Protein AF-G1XS79-F1 (afdb_monomer_lite)

Foldseek 3Di:
DQADPLPRHPDQVVLVCQQPVPDPDDSDDDWDADPVVSHTPDHDPVVVVVCVLAVCQVVDDVCSHQCNDPPRHQCHPVCNVVLVVLCVLCVVQAVCLVVQLVPDPDPVSNVVSVVSNVVNVVVQVCQCVVVVAPDNVHPDHHVSRVD

Sequence (147 aa):
MEKDPLYGFTKLSALYFKAKPDYEGRYTVPLIWDKKTETIVNNESSEIIRMLFTAFDEFLPESEREVNKPGGGYYPENLRKEIDEMNEWVYDKINNGVYKTGFASTQEAYLSNVVPLFESLDRVEKHLSDRGTKYLFGDHITEADIR

InterPro domains:
  IPR010987 Glutathione S-transferase, C-terminal-like [PS50405] (76-147)
  IPR016639 Glutathione S-transferase Omega/GSH [PTHR32419] (2-147)
  IPR036282 Glutathione S-transferase, C-terminal domain superfamily [SSF47616] (70-147)

Radius of gyration: 19.31 Å; chains: 1; bounding box: 45×39×44 Å

Structure (mmCIF, N/CA/C/O backbone):
data_AF-G1XS79-F1
#
_entry.id   AF-G1XS79-F1
#
loop_
_atom_site.group_PDB
_atom_site.id
_atom_site.type_symbol
_atom_site.label_atom_id
_atom_site.label_alt_id
_atom_site.label_comp_id
_atom_site.label_asym_id
_atom_site.label_entity_id
_atom_site.label_seq_id
_atom_site.pdbx_PDB_ins_code
_atom_site.Cartn_x
_atom_site.Cartn_y
_atom_site.Cartn_z
_atom_site.occupancy
_atom_site.B_iso_or_equiv
_atom_site.auth_seq_id
_atom_site.auth_comp_id
_atom_site.auth_asym_id
_atom_site.auth_atom_id
_atom_site.pdbx_PDB_model_num
ATOM 1 N N . MET A 1 1 ? -25.819 9.371 8.579 1.00 71.81 1 MET A N 1
ATOM 2 C CA . MET A 1 1 ? -24.614 8.559 8.317 1.00 71.81 1 MET A CA 1
ATOM 3 C C . MET A 1 1 ? -25.051 7.357 7.520 1.00 71.81 1 MET A C 1
ATOM 5 O O . MET A 1 1 ? -26.044 6.738 7.893 1.00 71.81 1 MET A O 1
ATOM 9 N N . GLU A 1 2 ? -24.370 7.100 6.413 1.00 88.88 2 GLU A N 1
ATOM 10 C CA . GLU A 1 2 ? -24.563 5.881 5.635 1.00 88.88 2 GLU A CA 1
ATOM 11 C C . GLU A 1 2 ? -24.235 4.662 6.509 1.00 88.88 2 GLU A C 1
ATOM 13 O O . GLU A 1 2 ? -23.368 4.735 7.384 1.00 88.88 2 GLU A O 1
ATOM 18 N N . LYS A 1 3 ? -25.006 3.586 6.347 1.00 95.75 3 LYS A N 1
ATOM 19 C CA . LYS A 1 3 ? -24.840 2.346 7.107 1.00 95.75 3 LYS A CA 1
ATOM 20 C C . LYS A 1 3 ? -24.142 1.321 6.228 1.00 95.75 3 LYS A C 1
ATOM 22 O O . LYS A 1 3 ? -24.451 1.241 5.042 1.00 95.75 3 LYS A O 1
ATOM 27 N N . ASP A 1 4 ? -23.273 0.511 6.824 1.00 95.56 4 ASP A N 1
ATOM 28 C CA . ASP A 1 4 ? -22.739 -0.677 6.160 1.00 95.56 4 ASP A CA 1
ATOM 29 C C . ASP A 1 4 ? -23.899 -1.582 5.682 1.00 95.56 4 ASP A C 1
ATOM 31 O O . ASP A 1 4 ? -24.823 -1.845 6.461 1.00 95.56 4 ASP A O 1
ATOM 35 N N . PRO A 1 5 ? -23.879 -2.062 4.427 1.00 95.81 5 PRO A N 1
ATOM 36 C CA . PRO A 1 5 ? -24.968 -2.853 3.861 1.00 95.81 5 PRO A CA 1
ATOM 37 C C . PRO A 1 5 ? -25.075 -4.281 4.414 1.00 95.81 5 PRO A C 1
ATOM 39 O O . PRO A 1 5 ? -26.098 -4.922 4.180 1.00 95.81 5 PRO A O 1
ATOM 42 N N . LEU A 1 6 ? -24.060 -4.809 5.109 1.00 96.19 6 LEU A N 1
ATOM 43 C CA . LEU A 1 6 ? -24.092 -6.180 5.636 1.00 96.19 6 LEU A CA 1
ATOM 44 C C . LEU A 1 6 ? -24.825 -6.269 6.975 1.00 96.19 6 LEU A C 1
ATOM 46 O O . LEU A 1 6 ? -25.659 -7.152 7.165 1.00 96.19 6 LEU A O 1
ATOM 50 N N . TYR A 1 7 ? -24.527 -5.351 7.892 1.00 96.75 7 TYR A N 1
ATOM 51 C CA . TYR A 1 7 ? -24.999 -5.414 9.279 1.00 96.75 7 TYR A CA 1
ATOM 52 C C . TYR A 1 7 ? -25.665 -4.122 9.757 1.00 96.75 7 TYR A C 1
ATOM 54 O O . TYR A 1 7 ? -26.153 -4.049 10.886 1.00 96.75 7 TYR A O 1
ATOM 62 N N . GLY A 1 8 ? -25.695 -3.078 8.926 1.00 96.81 8 GLY A N 1
ATOM 63 C CA . GLY A 1 8 ? -26.277 -1.789 9.291 1.00 96.81 8 GLY A CA 1
ATOM 64 C C . GLY A 1 8 ? -25.422 -0.983 10.274 1.00 96.81 8 GLY A C 1
ATOM 65 O O . GLY A 1 8 ? -25.922 -0.018 10.865 1.00 96.81 8 GLY A O 1
ATOM 66 N N . PHE A 1 9 ? -24.159 -1.370 10.479 1.00 96.88 9 PHE A N 1
ATOM 67 C CA . PHE A 1 9 ? -23.238 -0.673 11.371 1.00 96.88 9 PHE A CA 1
ATOM 68 C C . PHE A 1 9 ? -22.887 0.717 10.837 1.00 96.88 9 PHE A C 1
ATOM 70 O O . PHE A 1 9 ? -22.817 0.952 9.634 1.00 96.88 9 PHE A O 1
ATOM 77 N N . THR A 1 10 ? -22.644 1.654 11.751 1.00 96.50 10 THR A N 1
ATOM 78 C CA . THR A 1 10 ? -22.264 3.039 11.424 1.00 96.50 10 THR A CA 1
ATOM 79 C C . THR A 1 10 ? -20.784 3.327 11.671 1.00 96.50 10 THR A C 1
ATOM 81 O O . THR A 1 10 ? -20.315 4.425 11.380 1.00 96.50 10 THR A O 1
ATOM 84 N N . LYS A 1 11 ? -20.044 2.364 12.236 1.00 96.00 11 LYS A N 1
ATOM 85 C CA . LYS A 1 11 ? -18.615 2.469 12.551 1.00 96.00 11 LYS A CA 1
ATOM 86 C C . LYS A 1 11 ? -17.907 1.158 12.235 1.00 96.00 11 LYS A C 1
ATOM 88 O O . LYS A 1 11 ? -18.403 0.094 12.597 1.00 96.00 11 LYS A O 1
ATOM 93 N N . LEU A 1 12 ? -16.707 1.255 11.667 1.00 96.25 12 LEU A N 1
ATOM 94 C CA . LEU A 1 12 ? -15.852 0.106 11.356 1.00 96.25 12 LEU A CA 1
ATOM 95 C C . LEU A 1 12 ? -15.499 -0.733 12.593 1.00 96.25 12 LEU A C 1
ATOM 97 O O . LEU A 1 12 ? -15.420 -1.953 12.505 1.00 96.25 12 LEU A O 1
ATOM 101 N N . SER A 1 13 ? -15.350 -0.102 13.763 1.00 97.12 13 SER A N 1
ATOM 102 C CA . SER A 1 13 ? -15.047 -0.798 15.021 1.00 97.12 13 SER A CA 1
ATOM 103 C C . SER A 1 13 ? -16.061 -1.897 15.359 1.00 97.12 13 SER A C 1
ATOM 105 O O . SER A 1 13 ? -15.700 -2.889 15.981 1.00 97.12 13 SER A O 1
ATOM 107 N N . ALA A 1 14 ? -17.318 -1.764 14.917 1.00 97.50 14 ALA A N 1
ATOM 108 C CA . ALA A 1 14 ? -18.332 -2.794 15.118 1.00 97.50 14 ALA A CA 1
ATOM 109 C C . ALA A 1 14 ? -17.993 -4.110 14.392 1.00 97.50 14 ALA A C 1
ATOM 111 O O . ALA A 1 14 ? -18.289 -5.174 14.926 1.00 97.50 14 ALA A O 1
ATOM 112 N N . LEU A 1 15 ? -17.323 -4.060 13.231 1.00 97.75 15 LEU A N 1
ATOM 113 C CA . LEU A 1 15 ? -16.830 -5.262 12.543 1.00 97.75 15 LEU A CA 1
ATOM 114 C C . LEU A 1 15 ? -15.680 -5.923 13.312 1.00 97.75 15 LEU A C 1
ATOM 116 O O . LEU A 1 15 ? -15.665 -7.143 13.445 1.00 97.75 15 LEU A O 1
ATOM 120 N N . TYR A 1 16 ? -14.768 -5.133 13.885 1.00 98.19 16 TYR A N 1
ATOM 121 C CA . TYR A 1 16 ? -13.689 -5.658 14.730 1.00 98.19 16 TYR A CA 1
ATOM 122 C C . TYR A 1 16 ? -14.240 -6.357 15.977 1.00 98.19 16 TYR A C 1
ATOM 124 O O . TYR A 1 16 ? -13.855 -7.489 16.247 1.00 98.19 16 TYR A O 1
ATOM 132 N N . PHE A 1 17 ? -15.204 -5.747 16.674 1.00 98.12 17 PHE A N 1
ATOM 133 C CA . PHE A 1 17 ? -15.863 -6.387 17.818 1.00 98.12 17 PHE A CA 1
ATOM 134 C C . PHE A 1 17 ? -16.720 -7.594 17.427 1.00 98.12 17 PHE A C 1
ATOM 136 O O . PHE A 1 17 ? -16.842 -8.533 18.210 1.00 98.12 17 PHE A O 1
ATOM 143 N N . LYS A 1 18 ? -17.300 -7.598 16.219 1.00 97.75 18 LYS A N 1
ATOM 144 C CA . LYS A 1 18 ? -18.030 -8.759 15.696 1.00 97.75 18 LYS A CA 1
ATOM 145 C C . LYS A 1 18 ? -17.097 -9.946 15.442 1.00 97.75 18 LYS A C 1
ATOM 147 O O . LYS A 1 18 ? -17.468 -11.061 15.786 1.00 97.75 18 LYS A O 1
ATOM 152 N N . ALA A 1 19 ? -15.909 -9.712 14.881 1.00 97.75 19 ALA A N 1
ATOM 153 C CA . ALA A 1 19 ? -14.904 -10.757 14.673 1.00 97.75 19 ALA A CA 1
ATOM 154 C C . ALA A 1 19 ? -14.227 -11.196 15.984 1.00 97.75 19 ALA A C 1
ATOM 156 O O . ALA A 1 19 ? -13.956 -12.379 16.179 1.00 97.75 19 ALA A O 1
ATOM 157 N N . LYS A 1 20 ? -13.953 -10.247 16.886 1.00 97.88 20 LYS A N 1
ATOM 158 C CA . LYS A 1 20 ? -13.299 -10.475 18.177 1.00 97.88 20 LYS A CA 1
ATOM 159 C C . LYS A 1 20 ? -13.828 -9.484 19.237 1.00 97.88 20 LYS A C 1
ATOM 161 O O . LYS A 1 20 ? -13.415 -8.323 19.230 1.00 97.88 20 LYS A O 1
ATOM 166 N N . PRO A 1 21 ? -14.706 -9.912 20.168 1.00 97.31 21 PRO A N 1
ATOM 167 C CA . PRO A 1 21 ? -15.344 -9.015 21.143 1.00 97.31 21 PRO A CA 1
ATOM 168 C C . PRO A 1 21 ? -14.384 -8.235 22.054 1.00 97.31 21 PRO A C 1
ATOM 170 O O . PRO A 1 21 ? -14.710 -7.132 22.481 1.00 97.31 21 PRO A O 1
ATOM 173 N N . ASP A 1 22 ? -13.206 -8.789 22.332 1.00 97.12 22 ASP A N 1
ATOM 174 C CA . ASP A 1 22 ? -12.136 -8.235 23.170 1.00 97.12 22 ASP A CA 1
ATOM 175 C C . ASP A 1 22 ? -11.002 -7.592 22.341 1.00 97.12 22 ASP A C 1
ATOM 177 O O . ASP A 1 22 ? -9.841 -7.593 22.741 1.00 97.12 22 ASP A O 1
ATOM 181 N N . TYR A 1 23 ? -11.289 -7.086 21.136 1.00 97.44 23 TYR A N 1
ATOM 182 C CA . TYR A 1 23 ? -10.279 -6.420 20.309 1.00 97.44 23 TYR A CA 1
ATOM 183 C C . TYR A 1 23 ? -9.866 -5.052 20.885 1.00 97.44 23 TYR A C 1
ATOM 185 O O . TYR A 1 23 ? -10.692 -4.153 21.018 1.00 97.44 23 TYR A O 1
ATOM 193 N N . GLU A 1 24 ? -8.569 -4.868 21.154 1.00 95.81 24 GLU A N 1
ATOM 194 C CA . GLU A 1 24 ? -8.005 -3.641 21.759 1.00 95.81 24 GLU A CA 1
ATOM 195 C C . GLU A 1 24 ? -7.121 -2.820 20.797 1.00 95.81 24 GLU A C 1
ATOM 197 O O . GLU A 1 24 ? -6.534 -1.806 21.174 1.00 95.81 24 GLU A O 1
ATOM 202 N N . GLY A 1 25 ? -6.994 -3.264 19.544 1.00 95.38 25 GLY A N 1
ATOM 203 C CA . GLY A 1 25 ? -6.143 -2.625 18.543 1.00 95.38 25 GLY A CA 1
ATOM 204 C C . GLY A 1 25 ? -6.778 -1.409 17.862 1.00 95.38 25 GLY A C 1
ATOM 205 O O . GLY A 1 25 ? -7.857 -0.929 18.212 1.00 95.38 25 GLY A O 1
ATOM 2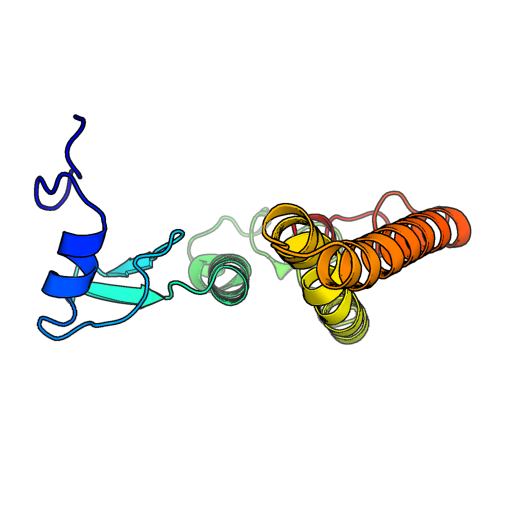06 N N . ARG A 1 26 ? -6.100 -0.911 16.823 1.00 95.94 26 ARG A N 1
ATOM 207 C CA . ARG A 1 26 ? -6.628 0.162 15.971 1.00 95.94 26 ARG A CA 1
ATOM 208 C C . ARG A 1 26 ? -7.612 -0.399 14.947 1.00 95.94 26 ARG A C 1
ATOM 210 O O . ARG A 1 26 ? -7.334 -1.397 14.298 1.00 95.94 26 ARG A O 1
ATOM 217 N N . TYR A 1 27 ? -8.717 0.306 14.733 1.00 96.94 27 TYR A N 1
ATOM 218 C CA . TYR A 1 27 ? -9.691 -0.027 13.691 1.00 96.94 27 TYR A CA 1
ATOM 219 C C . TYR A 1 27 ? -9.259 0.609 12.366 1.00 96.94 27 TYR A C 1
ATOM 221 O O . TYR A 1 27 ? -9.576 1.769 12.096 1.00 96.94 27 TYR A O 1
ATOM 229 N N . THR A 1 28 ? -8.485 -0.119 11.566 1.00 96.94 28 THR A N 1
ATOM 230 C CA . THR A 1 28 ? -7.886 0.399 10.329 1.00 96.94 28 THR A CA 1
ATOM 231 C C . THR A 1 28 ? -8.672 -0.008 9.088 1.00 96.94 28 THR A C 1
ATOM 233 O O . THR A 1 28 ? -9.321 -1.056 9.060 1.00 96.94 28 THR A O 1
ATOM 236 N N . VAL A 1 29 ? -8.591 0.847 8.065 1.00 97.25 29 VAL A N 1
ATOM 237 C CA . VAL A 1 29 ? -8.881 0.510 6.665 1.00 97.25 29 VAL A CA 1
ATOM 238 C C . VAL A 1 29 ? -7.553 0.336 5.916 1.00 97.25 29 VAL A C 1
ATOM 240 O O . VAL A 1 29 ? -6.586 1.005 6.293 1.00 97.25 29 VAL A O 1
ATOM 243 N N . PRO A 1 30 ? -7.495 -0.488 4.852 1.00 97.38 30 PRO A N 1
ATOM 244 C CA . PRO A 1 30 ? -8.561 -1.348 4.312 1.00 97.38 30 PRO A CA 1
ATOM 245 C C . PRO A 1 30 ? -8.874 -2.578 5.191 1.00 97.38 30 PRO A C 1
ATOM 247 O O . PRO A 1 30 ? -8.122 -2.905 6.102 1.00 97.38 30 PRO A O 1
ATOM 250 N N . LEU A 1 31 ? -10.003 -3.250 4.924 1.00 97.56 31 LEU A N 1
ATOM 251 C CA . LEU A 1 31 ? -10.436 -4.465 5.628 1.00 97.56 31 LEU A CA 1
ATOM 252 C C . LEU A 1 31 ? -11.101 -5.448 4.653 1.00 97.56 31 LEU A C 1
ATOM 254 O O . LEU A 1 31 ? -12.113 -5.108 4.040 1.00 97.56 31 LEU A O 1
ATOM 258 N N . ILE A 1 32 ? -10.581 -6.673 4.552 1.00 98.06 32 ILE A N 1
ATOM 259 C CA . ILE A 1 32 ? -11.249 -7.780 3.857 1.00 98.06 32 ILE A CA 1
ATOM 260 C C . ILE A 1 32 ? -12.069 -8.578 4.870 1.00 98.06 32 ILE A C 1
ATOM 262 O O . ILE A 1 32 ? -11.536 -9.115 5.842 1.00 98.06 32 ILE A O 1
ATOM 266 N N . TRP A 1 33 ? -13.375 -8.656 4.626 1.00 98.25 33 TRP A N 1
ATOM 267 C CA . TRP A 1 33 ? -14.347 -9.357 5.462 1.00 98.25 33 TRP A CA 1
ATOM 268 C C . TRP A 1 33 ? -14.852 -10.622 4.769 1.00 98.25 33 TRP A C 1
ATOM 270 O O . TRP A 1 33 ? -15.338 -10.552 3.635 1.00 98.25 33 TRP A O 1
ATOM 280 N N . ASP A 1 34 ? -14.804 -11.762 5.455 1.00 98.31 34 ASP A N 1
ATOM 281 C CA . ASP A 1 34 ? -15.456 -12.981 4.986 1.00 98.31 34 ASP A CA 1
ATOM 282 C C . ASP A 1 34 ? -16.917 -13.009 5.439 1.00 98.31 34 ASP A C 1
ATOM 284 O O . ASP A 1 34 ? -17.231 -13.132 6.621 1.00 98.31 34 ASP A O 1
ATOM 288 N N . LYS A 1 35 ? -17.834 -12.955 4.472 1.00 98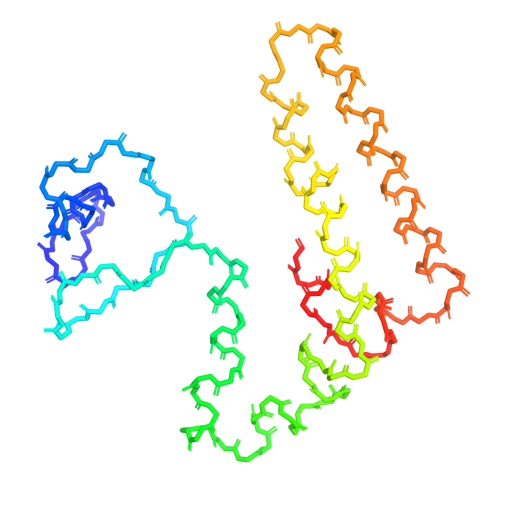.19 35 LYS A N 1
ATOM 289 C CA . LYS A 1 35 ? -19.281 -13.025 4.718 1.00 98.19 35 LYS A CA 1
ATOM 290 C C . LYS A 1 35 ? -19.761 -14.418 5.136 1.00 98.19 35 LYS A C 1
ATOM 292 O O . LYS A 1 35 ? -20.863 -14.522 5.659 1.00 98.19 35 LYS A O 1
ATOM 297 N N . LYS A 1 36 ? -18.996 -15.481 4.866 1.00 98.19 36 LYS A N 1
ATOM 298 C CA . LYS A 1 36 ? -19.381 -16.864 5.191 1.00 98.19 36 LYS A CA 1
ATOM 299 C C . LYS A 1 36 ? -19.072 -17.202 6.642 1.00 98.19 36 LYS A C 1
ATOM 301 O O . LYS A 1 36 ? -19.928 -17.747 7.329 1.00 98.19 36 LYS A O 1
ATOM 306 N N . THR A 1 37 ? -17.857 -16.891 7.088 1.00 98.19 37 THR A N 1
ATOM 307 C CA . THR A 1 37 ? -17.427 -17.122 8.477 1.00 98.19 37 THR A CA 1
ATOM 308 C C . THR A 1 37 ? -17.638 -15.912 9.384 1.00 98.19 37 THR A C 1
ATOM 310 O O . THR A 1 37 ? -17.435 -16.015 10.589 1.00 98.19 37 THR A O 1
ATOM 313 N N . GLU A 1 38 ? -18.092 -14.789 8.819 1.00 97.81 38 GLU A N 1
ATOM 314 C CA . GLU A 1 38 ? -18.371 -13.538 9.525 1.00 97.81 38 GLU A CA 1
ATOM 315 C C . GLU A 1 38 ? -17.179 -13.028 10.348 1.00 97.81 38 GLU A C 1
ATOM 317 O O . GLU A 1 38 ? -17.328 -12.644 11.511 1.00 97.81 38 GLU A O 1
ATOM 322 N N . THR A 1 39 ? -15.993 -13.014 9.737 1.00 98.38 39 THR A N 1
ATOM 323 C CA . THR A 1 39 ? -14.755 -12.571 10.387 1.00 98.38 39 THR A CA 1
ATOM 324 C C . THR A 1 39 ? -13.853 -11.758 9.457 1.00 98.38 39 THR A C 1
ATOM 326 O O . THR A 1 39 ? -14.070 -11.668 8.245 1.00 98.38 39 THR A O 1
ATOM 329 N N . ILE A 1 40 ? -12.821 -11.154 10.042 1.00 98.12 40 ILE A N 1
ATOM 330 C CA . ILE A 1 40 ? -11.778 -10.425 9.320 1.00 98.12 40 ILE A CA 1
ATOM 331 C C . ILE A 1 40 ? -10.808 -11.433 8.697 1.00 98.12 40 ILE A C 1
ATOM 333 O O . ILE A 1 40 ? -10.236 -12.256 9.407 1.00 98.12 40 ILE A O 1
ATOM 337 N N . VAL A 1 41 ? -10.594 -11.332 7.384 1.00 98.12 41 VAL A N 1
ATOM 338 C CA . VAL A 1 41 ? -9.580 -12.117 6.663 1.00 98.12 41 VAL A CA 1
ATOM 339 C C . VAL A 1 41 ? -8.216 -11.444 6.764 1.00 98.12 41 VAL A C 1
ATOM 341 O O . VAL A 1 41 ? -7.239 -12.086 7.130 1.00 98.12 41 VAL A O 1
ATOM 344 N N . ASN A 1 42 ? -8.141 -10.156 6.417 1.00 98.00 42 ASN A N 1
ATOM 345 C CA . ASN A 1 42 ? -6.890 -9.399 6.388 1.00 98.00 42 ASN A CA 1
ATOM 346 C C . ASN A 1 42 ? -7.177 -7.885 6.468 1.00 98.00 42 ASN A C 1
ATOM 348 O O . ASN A 1 42 ? -8.176 -7.414 5.913 1.00 98.00 42 ASN A O 1
ATOM 352 N N . ASN A 1 43 ? -6.327 -7.128 7.164 1.00 97.25 43 ASN A N 1
ATOM 353 C CA . ASN A 1 43 ? -6.373 -5.662 7.252 1.00 97.25 43 ASN A CA 1
ATOM 354 C C . ASN A 1 43 ? -5.010 -4.993 6.960 1.00 97.25 43 ASN A C 1
ATOM 356 O O . ASN A 1 43 ? -4.839 -3.804 7.227 1.00 97.25 43 ASN A O 1
ATOM 360 N N . GLU A 1 44 ? -4.056 -5.747 6.415 1.00 97.50 44 GLU A N 1
ATOM 361 C CA . GLU A 1 44 ? -2.736 -5.298 5.986 1.00 97.50 44 GLU A CA 1
ATOM 362 C C . GLU A 1 44 ? -2.750 -5.061 4.471 1.00 97.50 44 GLU A C 1
ATOM 364 O O . GLU A 1 44 ? -2.799 -5.983 3.658 1.00 97.50 44 GLU A O 1
ATOM 369 N N . SER A 1 45 ? -2.737 -3.787 4.077 1.00 97.25 45 SER A N 1
ATOM 370 C CA . SER A 1 45 ? -2.888 -3.372 2.677 1.00 97.25 45 SER A CA 1
ATOM 371 C C . SER A 1 45 ? -1.883 -4.022 1.719 1.00 97.25 45 SER A C 1
ATOM 373 O O . SER A 1 45 ? -2.260 -4.366 0.598 1.00 97.25 45 SER A O 1
ATOM 375 N N . SER A 1 46 ? -0.638 -4.229 2.159 1.00 96.50 46 SER A N 1
ATOM 376 C CA . SER A 1 46 ? 0.424 -4.810 1.330 1.00 96.50 46 SER A CA 1
ATOM 377 C C . SER A 1 46 ? 0.206 -6.297 1.034 1.00 96.50 46 SER A C 1
ATOM 379 O O . SER A 1 46 ? 0.494 -6.764 -0.067 1.00 96.50 46 SER A O 1
ATOM 381 N N . GLU A 1 47 ? -0.376 -7.037 1.974 1.00 97.56 47 GLU A N 1
ATOM 382 C CA . GLU A 1 47 ? -0.782 -8.427 1.766 1.00 97.56 47 GLU A CA 1
ATOM 383 C C . GLU A 1 47 ? -2.065 -8.508 0.937 1.00 97.56 47 GLU A C 1
ATOM 385 O O . GLU A 1 47 ? -2.160 -9.333 0.027 1.00 97.56 47 GLU A O 1
ATOM 390 N N . ILE A 1 48 ? -3.029 -7.616 1.194 1.00 98.44 48 ILE A N 1
ATOM 391 C CA . ILE A 1 48 ? -4.306 -7.572 0.469 1.00 98.44 48 ILE A CA 1
ATOM 392 C C . ILE A 1 48 ? -4.081 -7.407 -1.034 1.00 98.44 48 ILE A C 1
ATOM 394 O O . ILE A 1 48 ? -4.680 -8.153 -1.808 1.00 98.44 48 ILE A O 1
ATOM 398 N N . ILE A 1 49 ? -3.222 -6.480 -1.472 1.00 97.50 49 ILE A N 1
ATOM 399 C CA . ILE A 1 49 ? -2.963 -6.311 -2.912 1.00 97.50 49 ILE A CA 1
ATOM 400 C C . ILE A 1 49 ? -2.348 -7.576 -3.525 1.00 97.50 49 ILE A C 1
ATOM 402 O O . ILE A 1 49 ? -2.795 -8.007 -4.584 1.00 97.50 49 ILE A O 1
ATOM 406 N N . ARG A 1 50 ? -1.430 -8.254 -2.822 1.00 97.38 50 ARG A N 1
ATOM 407 C CA . ARG A 1 50 ? -0.809 -9.503 -3.297 1.00 97.38 50 ARG A CA 1
ATOM 408 C C . ARG A 1 50 ? -1.797 -10.661 -3.380 1.00 97.38 50 ARG A C 1
ATOM 410 O O . ARG A 1 50 ? -1.748 -11.441 -4.331 1.00 97.38 50 ARG A O 1
ATOM 417 N N . MET A 1 51 ? -2.722 -10.754 -2.423 1.00 97.81 51 MET A N 1
ATOM 418 C CA . MET A 1 51 ? -3.846 -11.688 -2.506 1.00 97.81 51 MET A CA 1
ATOM 419 C C . MET A 1 51 ? -4.704 -11.380 -3.736 1.00 97.81 51 MET A C 1
ATOM 421 O O . MET A 1 51 ? -5.031 -12.289 -4.494 1.00 97.81 51 MET A O 1
ATOM 425 N N . LEU A 1 52 ? -5.047 -10.108 -3.960 1.00 96.69 52 LEU A N 1
ATOM 426 C CA . LEU A 1 52 ? -5.896 -9.691 -5.077 1.00 96.69 52 LEU A CA 1
ATOM 427 C C . LEU A 1 52 ? -5.246 -9.895 -6.447 1.00 96.69 52 LEU A C 1
ATOM 429 O O . LEU A 1 52 ? -5.978 -10.126 -7.404 1.00 96.69 52 LEU A O 1
ATOM 433 N N . PHE A 1 53 ? -3.916 -9.854 -6.545 1.00 96.06 53 PHE A N 1
ATOM 434 C CA . PHE A 1 53 ? -3.224 -10.119 -7.805 1.00 96.06 53 PHE A CA 1
ATOM 435 C C . PHE A 1 53 ? -3.491 -11.534 -8.319 1.00 96.06 53 PHE A C 1
ATOM 437 O O . PHE A 1 53 ? -3.741 -11.693 -9.501 1.00 96.06 53 PHE A O 1
ATOM 444 N N . THR A 1 54 ? -3.494 -12.556 -7.456 1.00 96.00 54 THR A N 1
ATOM 445 C CA . THR A 1 54 ? -3.461 -13.960 -7.921 1.00 96.00 54 THR A CA 1
ATOM 446 C C . THR A 1 54 ? -4.593 -14.842 -7.402 1.00 96.00 54 THR A C 1
ATOM 448 O O . THR A 1 54 ? -5.003 -15.775 -8.091 1.00 96.00 54 THR A O 1
ATOM 451 N N . ALA A 1 55 ? -5.162 -14.566 -6.223 1.00 97.25 55 ALA A N 1
ATOM 452 C CA . ALA A 1 55 ? -6.139 -15.458 -5.583 1.00 97.25 55 ALA A CA 1
ATOM 453 C C . ALA A 1 55 ? -7.472 -15.573 -6.344 1.00 97.25 55 ALA A C 1
ATOM 455 O O . ALA A 1 55 ? -8.279 -16.447 -6.036 1.00 97.25 55 ALA A O 1
ATOM 456 N N . PHE A 1 56 ? -7.708 -14.698 -7.326 1.00 96.94 56 PHE A N 1
ATOM 457 C CA . PHE A 1 56 ? -8.909 -14.693 -8.159 1.00 96.94 56 PHE A CA 1
ATOM 458 C C . PHE A 1 56 ? -8.627 -14.965 -9.643 1.00 96.94 56 PHE A C 1
ATOM 460 O O . PHE A 1 56 ? -9.568 -14.935 -10.436 1.00 96.94 56 PHE A O 1
ATOM 467 N N . ASP A 1 57 ? -7.380 -15.267 -10.029 1.00 96.75 57 ASP A N 1
ATOM 468 C CA . ASP A 1 57 ? -6.984 -15.457 -11.434 1.00 96.75 57 ASP A CA 1
ATOM 469 C C . ASP A 1 57 ? -7.836 -16.511 -12.153 1.00 96.75 57 ASP A C 1
ATOM 471 O O . ASP A 1 57 ? -8.198 -16.345 -13.319 1.00 96.75 57 ASP A O 1
ATOM 475 N N . GLU A 1 58 ? -8.212 -17.592 -11.464 1.00 97.25 58 GLU A N 1
ATOM 476 C CA . GLU A 1 58 ? -9.028 -18.656 -12.058 1.00 97.25 58 GLU A CA 1
ATOM 477 C C . GLU A 1 58 ? -10.404 -18.165 -12.538 1.00 97.25 58 GLU A C 1
ATOM 479 O O . GLU A 1 58 ? -10.944 -18.708 -13.505 1.00 97.25 58 GLU A O 1
ATOM 484 N N . PHE A 1 59 ? -10.933 -17.103 -11.921 1.00 97.88 59 PHE A N 1
ATOM 485 C CA . PHE A 1 59 ? -12.228 -16.503 -12.248 1.00 97.88 59 PHE A CA 1
ATOM 486 C C . PHE A 1 59 ? -12.130 -15.382 -13.291 1.00 97.88 59 PHE A C 1
ATOM 488 O O . PHE A 1 59 ? -13.162 -14.897 -13.761 1.00 97.88 59 PHE A O 1
ATOM 495 N N . LEU A 1 60 ? -10.917 -14.959 -13.653 1.00 97.06 60 LEU A N 1
ATOM 496 C CA . LEU A 1 60 ? -10.682 -13.908 -14.639 1.00 97.06 60 LEU A CA 1
ATOM 497 C C . LEU A 1 60 ? -10.535 -14.488 -16.056 1.00 97.06 60 LEU A C 1
ATOM 499 O O . LEU A 1 60 ? -10.046 -15.616 -16.218 1.00 97.06 60 LEU A O 1
ATOM 503 N N . PRO A 1 61 ? -10.905 -13.716 -17.102 1.00 97.38 61 PRO A N 1
ATOM 504 C CA . PRO A 1 61 ? -10.487 -14.007 -18.469 1.00 97.38 61 PRO A CA 1
ATOM 505 C C . PRO A 1 61 ? -8.975 -14.206 -18.528 1.00 97.38 61 PRO A C 1
ATOM 507 O O . PRO A 1 61 ? -8.235 -13.504 -17.844 1.00 97.38 61 PRO A O 1
ATOM 510 N N . GLU A 1 62 ? -8.505 -15.128 -19.367 1.00 96.06 62 GLU A N 1
ATOM 511 C CA . GLU A 1 62 ? -7.081 -15.464 -19.439 1.00 96.06 62 GLU A CA 1
ATOM 512 C C . GLU A 1 62 ? -6.198 -14.229 -19.671 1.00 96.06 62 GLU A C 1
ATOM 514 O O . GLU A 1 62 ? -5.192 -14.075 -18.988 1.00 96.06 62 GLU A O 1
ATOM 519 N N . SER A 1 63 ? -6.618 -13.303 -20.537 1.00 95.00 63 SER A N 1
ATOM 520 C CA . SER A 1 63 ? -5.905 -12.045 -20.807 1.00 95.00 63 SER A CA 1
ATOM 521 C C . SER A 1 63 ? -5.792 -11.103 -19.604 1.00 95.00 63 SER A C 1
ATOM 523 O O . SER A 1 63 ? -4.963 -10.201 -19.616 1.00 95.00 63 SER A O 1
ATOM 525 N N . GLU A 1 64 ? -6.633 -11.282 -18.585 1.00 94.50 64 GLU A N 1
ATOM 526 C CA . GLU A 1 64 ? -6.677 -10.447 -17.384 1.00 94.50 64 GLU A CA 1
ATOM 527 C C . GLU A 1 64 ? -5.993 -11.090 -16.177 1.00 94.50 64 GLU A C 1
ATOM 529 O O . GLU A 1 64 ? -5.861 -10.431 -15.147 1.00 94.50 64 GLU A O 1
ATOM 534 N N . ARG A 1 65 ? -5.536 -12.339 -16.287 1.00 96.69 65 ARG A N 1
ATOM 535 C CA . ARG A 1 65 ? -4.786 -13.002 -15.215 1.00 96.69 65 ARG A CA 1
ATOM 536 C C . ARG A 1 65 ? -3.434 -12.344 -15.013 1.00 96.69 65 ARG A C 1
ATOM 538 O O . ARG A 1 65 ? -2.819 -11.918 -15.989 1.00 96.69 65 ARG A O 1
ATOM 545 N N . GLU A 1 66 ? -2.954 -12.313 -13.777 1.00 96.19 66 GLU A N 1
ATOM 546 C CA . GLU A 1 66 ? -1.716 -11.623 -13.390 1.00 96.19 66 GLU A CA 1
ATOM 547 C C . GLU A 1 66 ? -0.533 -11.962 -14.300 1.00 96.19 66 GLU A C 1
ATOM 549 O O . GLU A 1 66 ? 0.081 -11.076 -14.889 1.00 96.19 66 GLU A O 1
ATOM 554 N N . VAL A 1 67 ? -0.276 -13.256 -14.504 1.00 94.94 67 VAL A N 1
ATOM 555 C CA . VAL A 1 67 ? 0.848 -13.746 -15.324 1.00 94.94 67 VAL A CA 1
ATOM 556 C C . VAL A 1 67 ? 0.763 -13.348 -16.801 1.00 94.94 67 VAL A C 1
ATOM 558 O O . VAL A 1 67 ? 1.777 -13.356 -17.495 1.00 94.94 67 VAL A O 1
ATOM 561 N N . ASN A 1 68 ? -0.433 -13.003 -17.281 1.00 96.00 68 ASN A N 1
ATOM 562 C CA . ASN A 1 68 ? -0.690 -12.621 -18.667 1.00 96.00 68 ASN A CA 1
ATOM 563 C C . ASN A 1 68 ? -0.753 -11.100 -18.856 1.00 96.00 68 ASN A C 1
ATOM 565 O O . ASN A 1 68 ? -0.855 -10.626 -19.992 1.00 96.00 68 ASN A O 1
ATOM 569 N N . LYS A 1 69 ? -0.672 -10.320 -17.771 1.00 95.06 69 LYS A N 1
ATOM 570 C CA . LYS A 1 69 ? -0.566 -8.865 -17.860 1.00 95.06 69 LYS A CA 1
ATOM 571 C C . LYS A 1 69 ? 0.793 -8.461 -18.452 1.00 95.06 69 LYS A C 1
ATOM 573 O O . LYS A 1 69 ? 1.787 -9.173 -18.281 1.00 95.06 69 LYS A O 1
ATOM 578 N N . PRO A 1 70 ? 0.875 -7.298 -19.124 1.00 92.94 70 PRO A N 1
ATOM 579 C CA . PRO A 1 70 ? 2.144 -6.770 -19.620 1.00 92.94 70 PRO A CA 1
ATOM 580 C C . PRO A 1 70 ? 3.213 -6.726 -18.520 1.00 92.94 70 PRO A C 1
ATOM 582 O O . PRO A 1 70 ? 2.921 -6.339 -17.392 1.00 92.94 70 PRO A O 1
ATOM 585 N N . GLY A 1 71 ? 4.440 -7.142 -18.841 1.00 93.06 71 GLY A N 1
ATOM 586 C CA . GLY A 1 71 ? 5.540 -7.211 -17.871 1.00 93.06 71 GLY A CA 1
ATOM 587 C C . GLY A 1 71 ? 5.475 -8.376 -16.879 1.00 93.06 71 GLY A C 1
ATOM 588 O O . GLY A 1 71 ? 6.344 -8.465 -16.018 1.00 93.06 71 GLY A O 1
ATOM 589 N N . GLY A 1 72 ? 4.494 -9.277 -17.008 1.00 94.81 72 GLY A N 1
ATOM 590 C CA . GLY A 1 72 ? 4.302 -10.411 -16.098 1.00 94.81 72 GLY A CA 1
ATOM 591 C C . GLY A 1 72 ? 3.491 -10.075 -14.844 1.00 94.81 72 GLY A C 1
ATOM 592 O O . GLY A 1 72 ? 3.569 -10.823 -13.870 1.00 94.81 72 GLY A O 1
ATOM 593 N N . GLY A 1 73 ? 2.744 -8.964 -14.862 1.00 96.69 73 GLY A N 1
ATOM 594 C CA . GLY A 1 73 ? 1.903 -8.530 -13.747 1.00 96.69 73 GLY A CA 1
ATOM 595 C C . GLY A 1 73 ? 2.511 -7.428 -12.891 1.00 96.69 73 GLY A C 1
ATOM 596 O O . GLY A 1 73 ? 3.521 -6.816 -13.234 1.00 96.69 73 GLY A O 1
ATOM 597 N N . TYR A 1 74 ? 1.862 -7.175 -11.762 1.00 97.62 74 TYR A N 1
ATOM 598 C CA . TYR A 1 74 ? 2.279 -6.209 -10.757 1.00 97.62 74 TYR A CA 1
ATOM 599 C C . TYR A 1 74 ? 3.406 -6.743 -9.861 1.00 97.62 74 TYR A C 1
ATOM 601 O O . TYR A 1 74 ? 4.168 -5.946 -9.313 1.00 97.62 74 TYR A O 1
ATOM 609 N N . TYR A 1 75 ? 3.549 -8.067 -9.717 1.00 97.50 75 TYR A N 1
ATOM 610 C CA . TYR A 1 75 ? 4.608 -8.679 -8.898 1.00 97.50 75 TYR A CA 1
ATOM 611 C C . TYR A 1 75 ? 5.358 -9.844 -9.595 1.00 97.50 75 TYR A C 1
ATOM 613 O O . TYR A 1 75 ? 5.367 -10.987 -9.098 1.00 97.50 75 TYR A O 1
ATOM 621 N N . PRO A 1 76 ? 6.005 -9.576 -10.751 1.00 97.00 76 PRO A N 1
ATOM 622 C CA . PRO A 1 76 ? 6.645 -10.596 -11.580 1.00 97.00 76 PRO A CA 1
ATOM 623 C C . PRO A 1 76 ? 7.904 -11.171 -10.920 1.00 97.00 76 PRO A C 1
ATOM 625 O O . PRO A 1 76 ? 8.684 -10.456 -10.288 1.00 97.00 76 PRO A O 1
ATOM 628 N N . GLU A 1 77 ? 8.124 -12.480 -11.086 1.00 96.31 77 GLU A N 1
ATOM 629 C CA . GLU A 1 77 ? 9.149 -13.252 -10.364 1.00 96.31 77 GLU A CA 1
ATOM 630 C C . GLU A 1 77 ? 10.568 -12.682 -10.509 1.00 96.31 77 GLU A C 1
ATOM 632 O O . GLU A 1 77 ? 11.303 -12.596 -9.525 1.00 96.31 77 GLU A O 1
ATOM 637 N N . ASN A 1 78 ? 10.932 -12.227 -11.709 1.00 96.62 78 ASN A N 1
ATOM 638 C CA . ASN A 1 78 ? 12.260 -11.695 -12.009 1.00 96.62 78 ASN A CA 1
ATOM 639 C C . ASN A 1 78 ? 12.552 -10.328 -11.368 1.00 96.62 78 ASN A C 1
ATOM 641 O O . ASN A 1 78 ? 13.715 -9.935 -11.344 1.00 96.62 78 ASN A O 1
ATOM 645 N N . LEU A 1 79 ? 11.539 -9.614 -10.860 1.00 97.50 79 LEU A N 1
ATOM 646 C CA . LEU A 1 79 ? 11.700 -8.297 -10.227 1.00 97.50 79 LEU A CA 1
ATOM 647 C C . LEU A 1 79 ? 11.408 -8.301 -8.723 1.00 97.50 79 LEU A C 1
ATOM 649 O O . LEU A 1 79 ? 11.678 -7.303 -8.062 1.00 97.50 79 LEU A O 1
ATOM 653 N N . ARG A 1 80 ? 10.899 -9.404 -8.155 1.00 97.62 80 ARG A N 1
ATOM 654 C CA . ARG A 1 80 ? 10.438 -9.459 -6.752 1.00 97.62 80 ARG A CA 1
ATOM 655 C C . ARG A 1 80 ? 11.454 -8.937 -5.752 1.00 97.62 80 ARG A C 1
ATOM 657 O O . ARG A 1 80 ? 11.105 -8.138 -4.898 1.00 97.62 80 ARG A O 1
ATOM 664 N N . LYS A 1 81 ? 12.716 -9.346 -5.896 1.00 98.50 81 LYS A N 1
ATOM 665 C CA . LYS A 1 81 ? 13.788 -8.911 -4.999 1.00 98.50 81 LYS A CA 1
ATOM 666 C C . LYS A 1 81 ? 13.978 -7.391 -5.035 1.00 98.50 81 LYS A C 1
ATOM 668 O O . LYS A 1 81 ? 14.050 -6.768 -3.986 1.00 98.50 81 LYS A O 1
ATOM 673 N N . GLU A 1 82 ? 14.049 -6.805 -6.229 1.00 97.88 82 GLU A N 1
ATOM 674 C CA . GLU A 1 82 ? 14.229 -5.357 -6.382 1.00 97.88 82 GLU A CA 1
ATOM 675 C C . GLU A 1 82 ? 12.994 -4.584 -5.888 1.00 97.88 82 GLU A C 1
ATOM 677 O O . GLU A 1 82 ? 13.134 -3.551 -5.233 1.00 97.88 82 GLU A O 1
ATOM 682 N N . ILE A 1 83 ? 11.793 -5.112 -6.151 1.00 98.31 83 ILE A N 1
ATOM 683 C CA . ILE A 1 83 ? 10.520 -4.560 -5.672 1.00 98.31 83 ILE A CA 1
ATOM 684 C C . ILE A 1 83 ? 10.463 -4.577 -4.142 1.00 98.31 83 ILE A C 1
ATOM 686 O O . ILE A 1 83 ? 10.152 -3.554 -3.540 1.00 98.31 83 ILE A O 1
ATOM 690 N N . ASP A 1 84 ? 10.778 -5.708 -3.510 1.00 98.38 84 ASP A N 1
ATOM 691 C CA . ASP A 1 84 ? 10.764 -5.860 -2.053 1.00 98.38 84 ASP A CA 1
ATOM 692 C C . ASP A 1 84 ? 11.767 -4.909 -1.388 1.00 98.38 84 ASP A C 1
ATOM 694 O O . ASP A 1 84 ? 11.406 -4.178 -0.463 1.00 98.38 84 ASP A O 1
ATOM 698 N N . GLU A 1 85 ? 13.001 -4.860 -1.902 1.00 98.38 85 GLU A N 1
ATOM 699 C CA . GLU A 1 85 ? 14.040 -3.947 -1.416 1.00 98.38 85 GLU A CA 1
ATOM 700 C C . GLU A 1 85 ? 13.606 -2.482 -1.543 1.00 98.38 85 GLU A C 1
ATOM 702 O O . GLU A 1 85 ? 13.856 -1.687 -0.637 1.00 98.38 85 GLU A O 1
ATOM 707 N N . MET A 1 86 ? 12.951 -2.105 -2.647 1.00 98.12 86 MET A N 1
ATOM 708 C CA . MET A 1 86 ? 12.437 -0.749 -2.827 1.00 98.12 86 MET A CA 1
ATOM 709 C C . MET A 1 86 ? 11.288 -0.434 -1.871 1.00 98.12 86 MET A C 1
ATOM 711 O O . MET A 1 86 ? 11.325 0.576 -1.165 1.00 98.12 86 MET A O 1
ATOM 715 N N . ASN A 1 87 ? 10.297 -1.319 -1.809 1.00 98.44 87 ASN A N 1
ATOM 716 C CA . ASN A 1 87 ? 9.095 -1.148 -1.004 1.00 98.44 87 ASN A CA 1
ATOM 717 C C . ASN A 1 87 ? 9.400 -1.009 0.488 1.00 98.44 87 ASN A C 1
ATOM 719 O O . ASN A 1 87 ? 8.684 -0.284 1.176 1.00 98.44 87 ASN A O 1
ATOM 723 N N . GLU A 1 88 ? 10.450 -1.657 0.995 1.00 98.19 88 GLU A N 1
ATOM 724 C CA . GLU A 1 88 ? 10.852 -1.542 2.398 1.00 98.19 88 GLU A CA 1
ATOM 725 C C . GLU A 1 88 ? 11.214 -0.096 2.776 1.00 98.19 88 GLU A C 1
ATOM 727 O O . GLU A 1 88 ? 10.645 0.470 3.717 1.00 98.19 88 GLU A O 1
ATOM 732 N N . TRP A 1 89 ? 12.125 0.542 2.032 1.00 98.38 89 TRP A N 1
ATOM 733 C CA . TRP A 1 89 ? 12.534 1.912 2.354 1.00 98.38 89 TRP A CA 1
ATOM 734 C C . TRP A 1 89 ? 11.524 2.956 1.880 1.00 98.38 89 TRP A C 1
ATOM 736 O O . TRP A 1 89 ? 11.361 3.967 2.564 1.00 98.38 89 TRP A O 1
ATOM 746 N N . VAL A 1 90 ? 10.810 2.722 0.772 1.00 98.50 90 VAL A N 1
ATOM 747 C CA . VAL A 1 90 ? 9.707 3.599 0.339 1.00 98.50 90 VAL A CA 1
ATOM 748 C C . VAL A 1 90 ? 8.620 3.622 1.413 1.00 98.50 90 VAL A C 1
ATOM 750 O O . VAL A 1 90 ? 8.185 4.700 1.820 1.00 98.50 90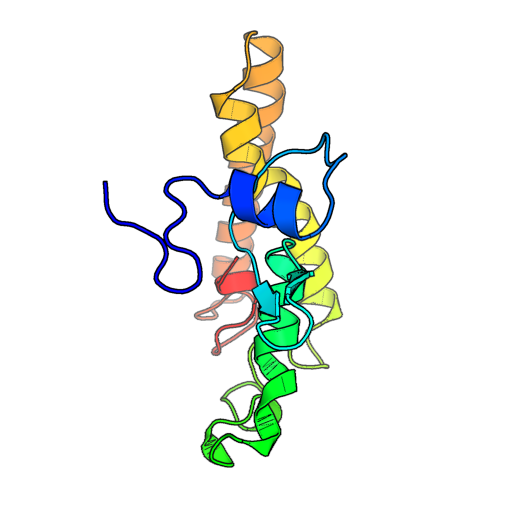 VAL A O 1
ATOM 753 N N . TYR A 1 91 ? 8.269 2.470 1.989 1.00 97.88 91 TYR A N 1
ATOM 754 C CA . TYR A 1 91 ? 7.323 2.418 3.099 1.00 97.88 91 TYR A CA 1
ATOM 755 C C . TYR A 1 91 ? 7.824 3.186 4.324 1.00 97.88 91 TYR A C 1
ATOM 757 O O . TYR A 1 91 ? 7.116 4.051 4.846 1.00 97.88 91 TYR A O 1
ATOM 765 N N . ASP A 1 92 ? 9.046 2.911 4.788 1.00 97.94 92 ASP A N 1
ATOM 766 C CA . ASP A 1 92 ? 9.558 3.519 6.020 1.00 97.94 92 ASP A CA 1
ATOM 767 C C . ASP A 1 92 ? 9.777 5.036 5.903 1.00 97.94 92 ASP A C 1
ATOM 769 O O . ASP A 1 92 ? 9.494 5.776 6.859 1.00 97.94 92 ASP A O 1
ATOM 773 N N . LYS A 1 93 ? 10.291 5.490 4.752 1.00 98.44 93 LYS A N 1
ATOM 774 C CA . LYS A 1 93 ? 10.781 6.860 4.540 1.00 98.44 93 LYS A CA 1
ATOM 775 C C . LYS A 1 93 ? 9.842 7.752 3.743 1.00 98.44 93 LYS A C 1
ATOM 777 O O . LYS A 1 93 ? 9.924 8.963 3.911 1.00 98.44 93 LYS A O 1
ATOM 782 N N . ILE A 1 94 ? 8.948 7.193 2.929 1.00 98.62 94 ILE A N 1
ATOM 783 C CA . ILE A 1 94 ? 7.997 7.963 2.118 1.00 98.62 94 ILE A CA 1
ATOM 784 C C . ILE A 1 94 ? 6.576 7.735 2.627 1.00 98.62 94 ILE A C 1
ATOM 786 O O . ILE A 1 94 ? 6.016 8.644 3.243 1.00 98.62 94 ILE A O 1
ATOM 790 N N . ASN A 1 95 ? 6.008 6.533 2.465 1.00 97.88 95 ASN A N 1
ATOM 791 C CA . ASN A 1 95 ? 4.597 6.284 2.790 1.00 97.88 95 ASN A CA 1
ATOM 792 C C . ASN A 1 95 ? 4.287 6.562 4.265 1.00 97.88 95 ASN A C 1
ATOM 794 O O . ASN A 1 95 ? 3.344 7.284 4.577 1.00 97.88 95 ASN A O 1
ATOM 798 N N . ASN A 1 96 ? 5.093 6.017 5.178 1.00 97.19 96 ASN A N 1
ATOM 799 C CA . ASN A 1 96 ? 4.991 6.293 6.609 1.00 97.19 96 ASN A CA 1
ATOM 800 C C . ASN A 1 96 ? 5.792 7.546 7.005 1.00 97.19 96 ASN A C 1
ATOM 802 O O . ASN A 1 96 ? 5.489 8.187 8.011 1.00 97.19 96 ASN A O 1
ATOM 806 N N . GLY A 1 97 ? 6.797 7.926 6.210 1.00 98.19 97 GLY A N 1
ATOM 807 C CA . GLY A 1 97 ? 7.636 9.099 6.459 1.00 98.19 97 GLY A CA 1
ATOM 808 C C . GLY A 1 97 ? 6.842 10.400 6.528 1.00 98.19 97 GLY A C 1
ATOM 809 O O . GLY A 1 97 ? 7.030 11.182 7.459 1.00 98.19 97 GLY A O 1
ATOM 810 N N . VAL A 1 98 ? 5.880 10.602 5.623 1.00 98.44 98 VAL A N 1
ATOM 811 C CA . VAL A 1 98 ? 5.000 11.784 5.663 1.00 98.44 98 VAL A CA 1
ATOM 812 C C . VAL A 1 98 ? 4.164 11.854 6.947 1.00 98.44 98 VAL A C 1
ATOM 814 O O . VAL A 1 98 ? 4.012 12.937 7.511 1.00 98.44 98 VAL A O 1
ATOM 817 N N . TYR A 1 99 ? 3.685 10.716 7.468 1.00 97.62 99 TYR A N 1
ATOM 818 C CA . TYR A 1 99 ? 2.959 10.666 8.742 1.00 97.62 99 TYR A CA 1
ATOM 819 C C . TYR A 1 99 ? 3.880 10.934 9.930 1.00 97.62 99 TYR A C 1
ATOM 821 O O . TYR A 1 99 ? 3.517 11.711 10.810 1.00 97.62 99 TYR A O 1
ATOM 829 N N . LYS A 1 100 ? 5.078 10.336 9.957 1.00 97.81 100 LYS A N 1
ATOM 830 C CA . LYS A 1 100 ? 6.075 10.595 11.010 1.00 97.81 100 LYS A CA 1
ATOM 831 C C . LYS A 1 100 ? 6.453 12.076 11.066 1.00 97.81 100 LYS A C 1
ATOM 833 O O . LYS A 1 100 ? 6.529 12.640 12.153 1.00 97.81 100 LYS A O 1
ATOM 838 N N . THR A 1 101 ? 6.623 12.711 9.906 1.00 98.25 101 THR A N 1
ATOM 839 C CA . THR A 1 101 ? 6.877 14.152 9.794 1.00 98.25 101 THR A CA 1
ATOM 840 C C . THR A 1 101 ? 5.676 14.972 10.267 1.00 98.25 101 THR A C 1
ATOM 842 O O . THR A 1 101 ? 5.837 15.870 11.089 1.00 98.25 101 THR A O 1
ATOM 845 N N . GLY A 1 102 ? 4.466 14.664 9.790 1.00 98.00 102 GLY A N 1
ATOM 846 C CA . GLY A 1 102 ? 3.254 15.434 10.100 1.00 98.00 102 GLY A CA 1
ATOM 847 C C . GLY A 1 102 ? 2.740 15.280 11.535 1.00 98.00 102 GLY A C 1
ATOM 848 O O . GLY A 1 102 ? 2.117 16.197 12.063 1.00 98.00 102 GLY A O 1
ATOM 849 N N . PHE A 1 103 ? 3.005 14.142 12.180 1.00 97.81 103 PHE A N 1
ATOM 850 C CA . PHE A 1 103 ? 2.621 13.874 13.571 1.00 97.81 103 PHE A CA 1
ATOM 851 C C . PHE A 1 103 ? 3.734 14.156 14.586 1.00 97.81 103 PHE A C 1
ATOM 853 O O . PHE A 1 103 ? 3.532 13.934 15.782 1.00 97.81 103 PHE A O 1
ATOM 860 N N . ALA A 1 104 ? 4.897 14.642 14.147 1.00 97.94 104 ALA A N 1
ATOM 861 C CA . ALA A 1 104 ? 5.972 15.020 15.051 1.00 97.94 104 ALA A CA 1
ATOM 862 C C . ALA A 1 104 ? 5.522 16.141 16.005 1.00 97.94 104 ALA A C 1
ATOM 864 O O . ALA A 1 104 ? 5.028 17.184 15.581 1.00 97.94 104 ALA A O 1
ATOM 865 N N . SER A 1 105 ? 5.724 15.934 17.308 1.00 97.62 105 SER A N 1
ATOM 866 C CA . SER A 1 105 ? 5.391 16.909 18.357 1.00 97.62 105 SER A CA 1
ATOM 867 C C . SER A 1 105 ? 6.579 17.774 18.791 1.00 97.62 105 SER A C 1
ATOM 869 O O . SER A 1 105 ? 6.408 18.680 19.606 1.00 97.62 105 SER A O 1
ATOM 871 N N . THR A 1 106 ? 7.777 17.509 18.257 1.00 98.50 106 THR A N 1
ATOM 872 C CA . THR A 1 106 ? 8.995 18.291 18.508 1.00 98.50 106 THR A CA 1
ATOM 873 C C . THR A 1 106 ? 9.721 18.608 17.205 1.00 98.50 106 THR A C 1
ATOM 875 O O . THR A 1 106 ? 9.592 17.888 16.210 1.00 98.50 106 THR A O 1
ATOM 878 N N . GLN A 1 107 ? 10.518 19.678 17.215 1.00 98.44 107 GLN A N 1
ATOM 879 C CA . GLN A 1 107 ? 11.294 20.102 16.050 1.00 98.44 107 GLN A CA 1
ATOM 880 C C . GLN A 1 107 ? 12.337 19.050 15.659 1.00 98.44 107 GLN A C 1
ATOM 882 O O . GLN A 1 107 ? 12.552 18.794 14.478 1.00 98.44 107 GLN A O 1
ATOM 887 N N . GLU A 1 108 ? 12.964 18.406 16.639 1.00 98.25 108 GLU A N 1
ATOM 888 C CA . GLU A 1 108 ? 13.967 17.363 16.428 1.00 98.25 108 GLU A CA 1
ATOM 889 C C . GLU A 1 108 ? 13.341 16.116 15.786 1.00 98.25 108 GLU A C 1
ATOM 891 O O . GLU A 1 108 ? 13.903 15.545 14.849 1.00 98.25 108 GLU A O 1
ATOM 896 N N . ALA A 1 109 ? 12.146 15.716 16.237 1.00 98.00 109 ALA A N 1
ATOM 897 C CA . ALA A 1 109 ? 11.396 14.619 15.629 1.00 98.00 109 ALA A CA 1
ATOM 898 C C . ALA A 1 109 ? 10.954 14.970 14.200 1.00 98.00 109 ALA A C 1
ATOM 900 O O . ALA A 1 109 ? 11.057 14.140 13.303 1.00 98.00 109 ALA A O 1
ATOM 901 N N . TYR A 1 110 ? 10.519 16.206 13.956 1.00 98.50 110 TYR A N 1
ATOM 902 C CA . TYR A 1 110 ? 10.198 16.668 12.607 1.00 98.50 110 TYR A CA 1
ATOM 903 C C . TYR A 1 110 ? 11.428 16.603 11.688 1.00 98.50 110 TYR A C 1
ATOM 905 O O . TYR A 1 110 ? 11.372 15.973 10.633 1.00 98.50 110 TYR A O 1
ATOM 913 N N . LEU A 1 111 ? 12.560 17.183 12.105 1.00 98.12 111 LEU A N 1
ATOM 914 C CA . LEU A 1 111 ? 13.787 17.237 11.300 1.00 98.12 111 LEU A CA 1
ATOM 915 C C . LEU A 1 111 ? 14.352 15.845 10.996 1.00 98.12 111 LEU A C 1
ATOM 917 O O . LEU A 1 111 ? 14.767 15.586 9.868 1.00 98.12 111 LEU A O 1
ATOM 921 N N . SER A 1 112 ? 14.316 14.934 11.970 1.00 97.69 112 SER A N 1
ATOM 922 C CA . SER A 1 112 ? 14.789 13.553 11.796 1.00 97.69 112 SER A CA 1
ATOM 923 C C . SER A 1 112 ? 13.920 12.699 10.867 1.00 97.69 112 SER A C 1
ATOM 925 O O . SER A 1 112 ? 14.384 11.652 10.423 1.00 97.69 112 SER A O 1
ATOM 927 N N . ASN A 1 113 ? 12.698 13.134 10.537 1.00 98.25 113 ASN A N 1
ATOM 928 C CA . ASN A 1 113 ? 11.819 12.445 9.586 1.00 98.25 113 ASN A CA 1
ATOM 929 C C . ASN A 1 113 ? 11.738 13.157 8.230 1.00 98.25 113 ASN A C 1
ATOM 931 O O . ASN A 1 113 ? 11.761 12.496 7.193 1.00 98.25 113 ASN A O 1
ATOM 935 N N . VAL A 1 114 ? 11.693 14.494 8.216 1.00 98.62 114 VAL A N 1
ATOM 936 C CA . VAL A 1 114 ? 11.560 15.265 6.972 1.00 98.62 114 VAL A CA 1
ATOM 937 C C . VAL A 1 114 ? 12.818 15.182 6.109 1.00 98.62 114 VAL A C 1
ATOM 939 O O . VAL A 1 114 ? 12.701 15.100 4.892 1.00 98.62 114 VAL A O 1
ATOM 942 N N . VAL A 1 115 ? 14.013 15.152 6.710 1.00 98.31 115 VAL A N 1
ATOM 943 C CA . VAL A 1 115 ? 15.264 15.057 5.942 1.00 98.31 115 VAL A CA 1
ATOM 944 C C . VAL A 1 115 ? 15.359 13.703 5.217 1.00 98.31 115 VAL A C 1
ATOM 946 O O . VAL A 1 115 ? 15.435 13.724 3.989 1.00 98.31 115 VAL A O 1
ATOM 949 N N . PRO A 1 116 ? 15.220 12.538 5.890 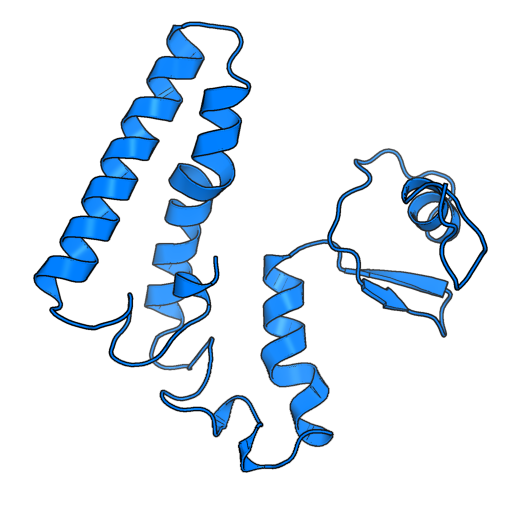1.00 98.38 116 PRO A N 1
ATOM 950 C CA . PRO A 1 116 ? 15.203 11.248 5.194 1.00 98.38 116 PRO A CA 1
ATOM 951 C C . PRO A 1 116 ? 14.075 11.089 4.169 1.00 98.38 116 PRO A C 1
ATOM 953 O O . PRO A 1 116 ? 14.245 10.362 3.191 1.00 98.38 116 PRO A O 1
ATOM 956 N N . LEU A 1 117 ? 12.924 11.741 4.382 1.00 98.69 117 LEU A N 1
ATOM 957 C CA . LEU A 1 117 ? 11.832 11.765 3.407 1.00 98.69 117 LEU A CA 1
ATOM 958 C C . LEU A 1 117 ? 12.293 12.399 2.091 1.00 98.69 117 LEU A C 1
ATOM 960 O O . LEU A 1 117 ? 12.158 11.772 1.043 1.00 98.69 117 LEU A O 1
ATOM 964 N N . PHE A 1 118 ? 12.864 13.606 2.135 1.00 98.75 118 PHE A N 1
ATOM 965 C CA . PHE A 1 118 ? 13.335 14.280 0.921 1.00 98.75 118 PHE A CA 1
ATOM 966 C C . PHE A 1 118 ? 14.536 13.573 0.284 1.00 98.75 118 PHE A C 1
ATOM 968 O O . PHE A 1 118 ? 14.541 13.403 -0.930 1.00 98.75 118 PHE A O 1
ATOM 975 N N . GLU A 1 119 ? 15.477 13.044 1.072 1.00 98.69 119 GLU A N 1
ATOM 976 C CA . GLU A 1 119 ? 16.572 12.209 0.544 1.00 98.69 119 GLU A CA 1
ATOM 977 C C . GLU A 1 119 ? 16.047 10.969 -0.202 1.00 98.69 119 GLU A C 1
ATOM 979 O O . GLU A 1 119 ? 16.605 10.545 -1.216 1.00 98.69 119 GLU A O 1
ATOM 984 N N . SER A 1 120 ? 14.952 10.380 0.283 1.00 98.56 120 SER A N 1
ATOM 985 C CA . SER A 1 120 ? 14.318 9.226 -0.361 1.00 98.56 120 SER A CA 1
ATOM 986 C C . SER A 1 120 ? 13.572 9.618 -1.636 1.00 98.56 120 SER A C 1
ATOM 988 O O . SER A 1 120 ? 13.616 8.867 -2.608 1.00 98.56 120 SER A O 1
ATOM 990 N N . LEU A 1 121 ? 12.935 10.793 -1.671 1.00 98.75 121 LEU A N 1
ATOM 991 C CA . LEU A 1 121 ? 12.333 11.337 -2.893 1.00 98.7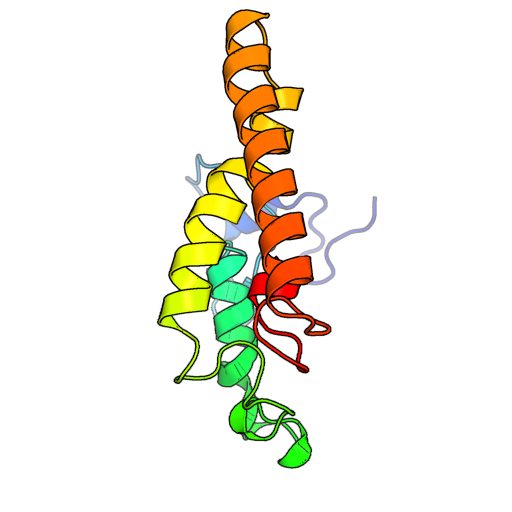5 121 LEU A CA 1
ATOM 992 C C . LEU A 1 121 ? 13.399 11.624 -3.960 1.00 98.75 121 LEU A C 1
ATOM 994 O O . LEU A 1 121 ? 13.221 11.227 -5.109 1.00 98.75 121 LEU A O 1
ATOM 998 N N . ASP A 1 122 ? 14.541 12.202 -3.577 1.00 98.69 122 ASP A N 1
ATOM 999 C CA . ASP A 1 122 ? 15.682 12.407 -4.480 1.00 98.69 122 ASP A CA 1
ATOM 1000 C C . ASP A 1 122 ? 16.225 11.074 -5.015 1.00 98.69 122 ASP A C 1
ATOM 1002 O O . ASP A 1 122 ? 16.593 10.956 -6.187 1.00 98.69 122 ASP A O 1
ATOM 1006 N N . ARG A 1 123 ? 16.245 10.030 -4.176 1.00 98.06 123 ARG A N 1
ATOM 1007 C CA . ARG A 1 123 ? 16.622 8.675 -4.595 1.00 98.06 123 ARG A CA 1
ATOM 1008 C C . ARG A 1 123 ? 15.650 8.099 -5.629 1.00 98.06 123 ARG A C 1
ATOM 1010 O O . ARG A 1 123 ? 16.120 7.491 -6.590 1.00 98.06 123 ARG A O 1
ATOM 1017 N N . VAL A 1 124 ? 14.336 8.274 -5.452 1.00 97.81 124 VAL A N 1
ATOM 1018 C CA . VAL A 1 124 ? 13.320 7.866 -6.446 1.00 97.81 124 VAL A CA 1
ATOM 1019 C C . VAL A 1 124 ? 13.529 8.616 -7.760 1.00 97.81 124 VAL A C 1
ATOM 1021 O O . VAL A 1 124 ? 13.602 7.985 -8.814 1.00 97.81 124 VAL A O 1
ATOM 1024 N N . GLU A 1 125 ? 13.685 9.940 -7.701 1.00 97.69 125 GLU A N 1
ATOM 1025 C CA . GLU A 1 125 ? 13.894 10.787 -8.882 1.00 97.69 125 GLU A CA 1
ATOM 1026 C C . GLU A 1 125 ? 15.141 10.361 -9.660 1.00 97.69 125 GLU A C 1
ATOM 1028 O O . GLU A 1 125 ? 15.105 10.186 -10.882 1.00 97.69 125 GLU A O 1
ATOM 1033 N N . LYS A 1 126 ? 16.244 10.117 -8.944 1.00 97.31 126 LYS A N 1
ATOM 1034 C CA . LYS A 1 126 ? 17.476 9.610 -9.544 1.00 97.31 126 LYS A CA 1
ATOM 1035 C C . LYS A 1 126 ? 17.275 8.237 -10.180 1.00 97.31 126 LYS A C 1
ATOM 1037 O O . LYS A 1 126 ? 17.765 8.012 -11.282 1.00 97.31 126 LYS A O 1
ATOM 1042 N N . HIS A 1 127 ? 16.576 7.324 -9.509 1.00 96.12 127 HIS A N 1
ATOM 1043 C CA . HIS A 1 127 ? 16.316 5.979 -10.028 1.00 96.12 127 HIS A CA 1
ATOM 1044 C C . HIS A 1 127 ? 15.511 6.015 -11.334 1.00 96.12 127 HIS A C 1
ATOM 1046 O O . HIS A 1 127 ? 15.881 5.338 -12.294 1.00 96.12 127 HIS A O 1
ATOM 1052 N N . LEU A 1 128 ? 14.462 6.840 -11.395 1.00 96.19 128 LEU A N 1
ATOM 1053 C CA . LEU A 1 128 ? 13.662 7.052 -12.607 1.00 96.19 128 LEU A CA 1
ATOM 1054 C C . LEU A 1 128 ? 14.488 7.703 -13.727 1.00 96.19 128 LEU A C 1
ATOM 1056 O O . LEU A 1 128 ? 14.457 7.244 -14.870 1.00 96.19 128 LEU A O 1
ATOM 1060 N N . SER A 1 129 ? 15.280 8.723 -13.390 1.00 94.94 129 SER A N 1
ATOM 1061 C CA . SER A 1 129 ? 16.140 9.431 -14.345 1.00 94.94 129 SER A CA 1
ATOM 1062 C C . SER A 1 129 ? 17.244 8.545 -14.932 1.00 94.94 129 SER A C 1
ATOM 1064 O O . SER A 1 129 ? 17.458 8.556 -16.143 1.00 94.94 129 SER A O 1
ATOM 1066 N N . ASP A 1 130 ? 17.940 7.764 -14.099 1.00 92.25 130 ASP A N 1
ATOM 1067 C CA . ASP A 1 130 ? 19.073 6.926 -14.516 1.00 92.25 130 ASP A CA 1
ATOM 1068 C C . ASP A 1 130 ? 18.634 5.769 -15.419 1.00 92.25 130 ASP A C 1
ATOM 1070 O O . ASP A 1 130 ? 19.339 5.417 -16.367 1.00 92.25 130 ASP A O 1
ATOM 1074 N N . ARG A 1 131 ? 17.485 5.147 -15.118 1.00 87.31 131 ARG A N 1
ATOM 1075 C CA . ARG A 1 131 ? 16.965 4.036 -15.924 1.00 87.31 131 ARG A CA 1
ATOM 1076 C C . ARG A 1 131 ? 16.375 4.514 -17.247 1.00 87.31 131 ARG A C 1
ATOM 1078 O O . ARG A 1 131 ? 16.393 3.754 -18.213 1.00 87.31 131 ARG A O 1
ATOM 1085 N N . GLY A 1 132 ? 15.856 5.743 -17.301 1.00 86.44 132 GLY A N 1
ATOM 1086 C CA . GLY A 1 132 ? 15.180 6.279 -18.487 1.00 86.44 132 GLY A CA 1
ATOM 1087 C C . GLY A 1 132 ? 13.910 5.505 -18.858 1.00 86.44 132 GLY A C 1
ATOM 1088 O O . GLY A 1 132 ? 13.466 5.562 -20.004 1.00 86.44 132 GLY A O 1
ATOM 1089 N N . THR A 1 133 ? 13.352 4.753 -17.907 1.00 89.50 133 THR A N 1
ATOM 1090 C CA . THR A 1 133 ? 12.145 3.940 -18.069 1.00 89.50 133 THR A CA 1
ATOM 1091 C C . THR A 1 133 ? 10.921 4.697 -17.581 1.00 89.50 133 THR A C 1
ATOM 1093 O O . THR A 1 133 ? 11.016 5.623 -16.777 1.00 89.50 133 THR A O 1
ATOM 1096 N N . LYS A 1 134 ? 9.742 4.304 -18.066 1.00 93.38 134 LYS A N 1
ATOM 1097 C CA . LYS A 1 134 ? 8.489 4.982 -17.710 1.00 93.38 134 LYS A CA 1
ATOM 1098 C C . LYS A 1 134 ? 8.070 4.757 -16.249 1.00 93.38 134 LYS A C 1
ATOM 1100 O O . LYS A 1 134 ? 7.431 5.630 -15.669 1.00 93.38 134 LYS A O 1
ATOM 1105 N N . TYR A 1 135 ? 8.404 3.598 -15.691 1.00 97.19 135 TYR A N 1
ATOM 1106 C CA . TYR A 1 135 ? 8.060 3.162 -14.337 1.00 97.19 135 TYR A CA 1
ATOM 1107 C C . TYR A 1 135 ? 9.312 2.710 -13.582 1.00 97.19 135 TYR A C 1
ATOM 1109 O O . TYR A 1 135 ? 10.390 2.567 -14.176 1.00 97.19 135 TYR A O 1
ATOM 1117 N N . LEU A 1 136 ? 9.169 2.462 -12.278 1.00 97.19 136 LEU A N 1
ATOM 1118 C CA . LEU A 1 136 ? 10.279 2.146 -11.373 1.00 97.19 136 LEU A CA 1
ATOM 1119 C C . LEU A 1 136 ? 11.091 0.931 -11.838 1.00 97.19 136 LEU A C 1
ATOM 1121 O O . LEU A 1 136 ? 12.314 0.926 -11.706 1.00 97.19 136 LEU A O 1
ATOM 1125 N N . PHE A 1 137 ? 10.452 -0.073 -12.440 1.00 96.38 137 PHE A N 1
ATOM 1126 C CA . PHE A 1 137 ? 11.131 -1.291 -12.899 1.00 96.38 137 PHE A CA 1
ATOM 1127 C C . PHE A 1 137 ? 10.924 -1.605 -14.387 1.00 96.38 137 PHE A C 1
ATOM 1129 O O . PHE A 1 137 ? 10.967 -2.766 -14.788 1.00 96.38 137 PHE A O 1
ATOM 1136 N N . GLY A 1 138 ? 10.753 -0.579 -15.228 1.00 94.25 138 GLY A N 1
ATOM 1137 C CA . GLY A 1 138 ? 10.690 -0.738 -16.685 1.00 94.25 138 GLY A CA 1
ATOM 1138 C C . GLY A 1 138 ? 9.509 -0.017 -17.328 1.00 94.25 138 GLY A C 1
ATOM 1139 O O . GLY A 1 138 ? 9.130 1.078 -16.921 1.00 94.25 138 GLY A O 1
ATOM 1140 N N . ASP A 1 139 ? 8.932 -0.634 -18.357 1.00 95.31 139 ASP A N 1
ATOM 1141 C CA . ASP A 1 139 ? 7.835 -0.054 -19.148 1.00 95.31 139 ASP A CA 1
ATOM 1142 C C . ASP A 1 139 ? 6.437 -0.457 -18.657 1.00 95.31 139 ASP A C 1
ATOM 1144 O O . ASP A 1 139 ? 5.422 -0.012 -19.204 1.00 95.31 139 ASP A O 1
ATOM 1148 N N . HIS A 1 140 ? 6.370 -1.265 -17.598 1.00 96.06 140 HIS A N 1
ATOM 1149 C CA . HIS A 1 140 ? 5.133 -1.775 -17.019 1.00 96.06 140 HIS A CA 1
ATOM 1150 C C . HIS A 1 140 ? 5.038 -1.432 -15.530 1.00 96.06 140 HIS A C 1
ATOM 1152 O O . HIS A 1 140 ? 6.046 -1.412 -14.828 1.00 96.06 140 HIS A O 1
ATOM 1158 N N . ILE A 1 141 ? 3.815 -1.150 -15.075 1.00 97.06 141 ILE A N 1
ATOM 1159 C CA . ILE A 1 141 ? 3.502 -0.836 -13.676 1.00 97.06 141 ILE A CA 1
ATOM 1160 C C . ILE A 1 141 ? 3.707 -2.085 -12.820 1.00 97.06 141 ILE A C 1
ATOM 1162 O O . ILE A 1 141 ? 3.182 -3.148 -13.147 1.00 97.06 141 ILE A O 1
ATOM 1166 N N . THR A 1 142 ? 4.386 -1.921 -11.691 1.00 98.12 142 THR A N 1
ATOM 1167 C CA . THR A 1 142 ? 4.540 -2.932 -10.640 1.00 98.12 142 THR A CA 1
ATOM 1168 C C . THR A 1 142 ? 3.843 -2.493 -9.351 1.00 98.12 142 THR A C 1
ATOM 1170 O O . THR A 1 142 ? 3.381 -1.357 -9.236 1.00 98.12 142 THR A O 1
ATOM 1173 N N . GLU A 1 143 ? 3.784 -3.359 -8.336 1.00 98.00 143 GLU A N 1
ATOM 1174 C CA . GLU A 1 143 ? 3.278 -2.970 -7.014 1.00 98.00 143 GLU A CA 1
ATOM 1175 C C . GLU A 1 143 ? 4.100 -1.844 -6.370 1.00 98.00 143 GLU A C 1
ATOM 1177 O O . GLU A 1 143 ? 3.556 -1.117 -5.546 1.00 98.00 143 GLU A O 1
ATOM 1182 N N . ALA A 1 144 ? 5.368 -1.664 -6.758 1.00 98.12 144 ALA A N 1
ATOM 1183 C CA . ALA A 1 144 ? 6.192 -0.560 -6.270 1.00 98.12 144 ALA A CA 1
ATOM 1184 C C . ALA A 1 144 ? 5.712 0.802 -6.786 1.00 98.12 144 ALA A C 1
ATOM 1186 O O . ALA A 1 144 ? 5.845 1.794 -6.086 1.00 98.12 144 ALA A O 1
ATOM 1187 N N . ASP A 1 145 ? 5.132 0.859 -7.989 1.00 98.00 145 ASP A N 1
ATOM 1188 C CA . ASP A 1 145 ? 4.577 2.099 -8.547 1.00 98.00 145 ASP A CA 1
ATOM 1189 C C . ASP A 1 145 ? 3.194 2.430 -7.956 1.00 98.00 145 ASP A C 1
ATOM 1191 O O . ASP A 1 145 ? 2.751 3.576 -7.991 1.00 98.00 145 ASP A O 1
ATOM 1195 N N . ILE A 1 146 ? 2.480 1.411 -7.466 1.00 97.56 146 ILE A N 1
ATOM 1196 C CA . ILE A 1 146 ? 1.144 1.541 -6.864 1.00 97.56 146 ILE A CA 1
ATOM 1197 C C . ILE A 1 146 ? 1.233 2.021 -5.408 1.00 97.56 146 ILE A C 1
ATOM 1199 O O . ILE A 1 146 ? 0.324 2.713 -4.941 1.00 97.56 146 ILE A O 1
ATOM 1203 N N . ARG A 1 147 ? 2.276 1.596 -4.690 1.00 96.19 147 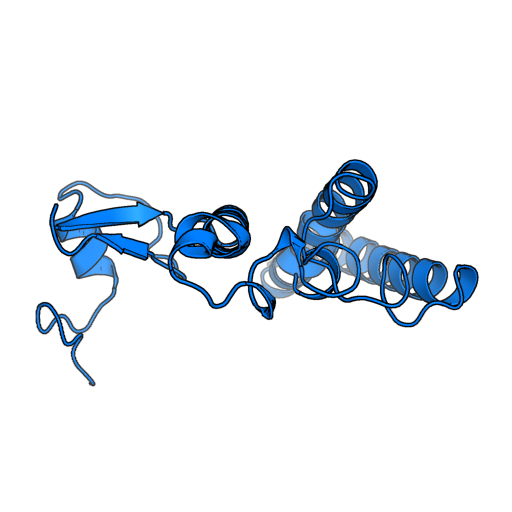ARG A N 1
ATOM 1204 C CA . ARG A 1 147 ? 2.506 1.886 -3.269 1.00 96.19 147 ARG A CA 1
ATOM 1205 C C . ARG A 1 147 ? 3.144 3.254 -3.073 1.00 96.19 147 ARG A C 1
ATOM 1207 O O . ARG A 1 147 ? 2.722 3.929 -2.108 1.00 96.19 147 ARG A O 1
#

Secondary structure (DSSP, 8-state):
-PPPTTT--SSTHHHHHHH-TT--S--PSP-EEETTTTEEEE--HHHHHHHHHHTTGGGS-GGGSGGGSGGGSSS-GGGHHHHHHHHHHHIIIIITHHHHHHT-SSHHHHHHHHHHHHHHHHHHHHHHHHHT-SBTTBSS--HHHH-

Organism: Arthrobotrys oligospora (strain ATCC 24927 / CBS 115.81 / DSM 1491) (NCBI:txid756982)

pLDDT: mean 96.81, std 2.84, range [71.81, 98.75]